Protein AF-A0A0F9UP54-F1 (afdb_monomer_lite)

Organism: NCBI:txid412755

Sequence (175 aa):
MIKMAKKQTKERKYSYNYIQFTVSNDLRKDIEEWTEKSSFTTFSDFIRNAVEEKIRRLNNSELYQSKSINQINPAIFNQLLEQSQKSNSLQEKVLEKMRIIDEMRKDLVRIRKYSIQQDLTQETETIINLLKAHKTLSQKQIIEKTNLDKDTVFQIVSTDDRIKLNMNGRFELNA

Foldseek 3Di:
DDDDDDPPPPDPPDPDDDDDDDDDPVVVVVLVVVCVVDPDPDSVRSVVVVVVVVVVCVVPVVCVPPPDPPDDPVVVVVVVVVVVVVVVVVVVVVVVVVVVVVVVVVVVVVVVVVVVVPCCVVVLVVLQVVLVVVQKAALVRSCVVSVDDSVSSVCSQVPDPQWDQDPVRIIGGDD

Structure (mmCIF, N/CA/C/O backbone):
data_AF-A0A0F9UP54-F1
#
_entry.id   AF-A0A0F9UP54-F1
#
loop_
_atom_site.group_PDB
_atom_site.id
_atom_site.type_symbol
_atom_site.label_atom_id
_atom_site.label_alt_id
_atom_site.label_comp_id
_atom_site.label_asym_id
_atom_site.label_entity_id
_atom_site.label_seq_id
_atom_site.pdbx_PDB_ins_code
_atom_site.Cartn_x
_atom_site.Cartn_y
_atom_site.Cartn_z
_atom_site.occupancy
_atom_site.B_iso_or_equiv
_atom_site.auth_seq_id
_atom_site.auth_comp_id
_atom_site.auth_asym_id
_atom_site.auth_atom_id
_atom_site.pdbx_PDB_model_num
ATOM 1 N N . MET A 1 1 ? 3.808 -54.771 -0.616 1.00 42.78 1 MET A N 1
ATOM 2 C CA . MET A 1 1 ? 2.522 -54.597 0.098 1.00 42.78 1 MET A CA 1
ATOM 3 C C . MET A 1 1 ? 2.749 -53.602 1.237 1.00 42.78 1 MET A C 1
ATOM 5 O O . MET A 1 1 ? 3.337 -53.964 2.246 1.00 42.78 1 MET A O 1
ATOM 9 N N . ILE A 1 2 ? 2.427 -52.322 1.032 1.00 41.44 2 ILE A N 1
ATOM 10 C CA . ILE A 1 2 ? 2.727 -51.244 1.992 1.00 41.44 2 ILE A CA 1
ATOM 11 C C . ILE A 1 2 ? 1.557 -51.141 2.975 1.00 41.44 2 ILE A C 1
ATOM 13 O O . ILE A 1 2 ? 0.432 -50.850 2.573 1.00 41.44 2 ILE A O 1
ATOM 17 N N . LYS A 1 3 ? 1.807 -51.415 4.260 1.00 44.16 3 LYS A N 1
ATOM 18 C CA . LYS A 1 3 ? 0.815 -51.242 5.329 1.00 44.16 3 LYS A CA 1
ATOM 19 C C . LYS A 1 3 ? 0.606 -49.746 5.572 1.00 44.16 3 LYS A C 1
ATOM 21 O O . LYS A 1 3 ? 1.478 -49.079 6.119 1.00 44.16 3 LYS A O 1
ATOM 26 N N . MET A 1 4 ? -0.551 -49.224 5.170 1.00 44.56 4 MET A N 1
ATOM 27 C CA . MET A 1 4 ? -0.975 -47.872 5.530 1.00 44.56 4 MET A CA 1
ATOM 28 C C . MET A 1 4 ? -1.304 -47.814 7.025 1.00 44.56 4 MET A C 1
ATOM 30 O O . MET A 1 4 ? -2.199 -48.509 7.510 1.00 44.56 4 MET A O 1
ATOM 34 N N . ALA A 1 5 ? -0.572 -46.979 7.760 1.00 50.22 5 ALA A N 1
ATOM 35 C CA . ALA A 1 5 ? -0.865 -46.665 9.149 1.00 50.22 5 ALA A CA 1
ATOM 36 C C . ALA A 1 5 ? -2.172 -45.859 9.229 1.00 50.22 5 ALA A C 1
ATOM 38 O O . ALA A 1 5 ? -2.273 -44.757 8.687 1.00 50.22 5 ALA A O 1
ATOM 39 N N . LYS A 1 6 ? -3.184 -46.408 9.912 1.00 48.53 6 LYS A N 1
ATOM 40 C CA . LYS A 1 6 ? -4.425 -45.693 10.230 1.00 48.53 6 LYS A CA 1
ATOM 41 C C . LYS A 1 6 ? -4.094 -44.512 11.148 1.00 48.53 6 LYS A C 1
ATOM 43 O O . LYS A 1 6 ? -3.708 -44.706 12.299 1.00 48.53 6 LYS A O 1
ATOM 48 N N . LYS A 1 7 ? -4.258 -43.289 10.638 1.00 49.16 7 LYS A N 1
ATOM 49 C CA . LYS A 1 7 ? -4.231 -42.049 11.424 1.00 49.16 7 LYS A CA 1
ATOM 50 C C . LYS A 1 7 ? -5.371 -42.113 12.447 1.00 49.16 7 LYS A C 1
ATOM 52 O O . LYS A 1 7 ? -6.534 -42.009 12.075 1.00 49.16 7 LYS A O 1
ATOM 57 N N . GLN A 1 8 ? -5.047 -42.314 13.722 1.00 50.81 8 GLN A N 1
ATOM 58 C CA . GLN A 1 8 ? -6.001 -42.115 14.811 1.00 50.81 8 GLN A CA 1
ATOM 59 C C . GLN A 1 8 ? -6.266 -40.612 14.948 1.00 50.81 8 GLN A C 1
ATOM 61 O O . GLN A 1 8 ? -5.434 -39.863 15.463 1.00 50.81 8 GLN A O 1
ATOM 66 N N . THR A 1 9 ? -7.420 -40.157 14.473 1.00 50.22 9 THR A N 1
ATOM 67 C CA . THR A 1 9 ? -7.996 -38.866 14.847 1.00 50.22 9 THR A CA 1
ATOM 68 C C . THR A 1 9 ? -8.383 -38.937 16.322 1.00 50.22 9 THR A C 1
ATOM 70 O O . THR A 1 9 ? -9.408 -39.503 16.683 1.00 50.22 9 THR A O 1
ATOM 73 N N . LYS A 1 10 ? -7.533 -38.395 17.202 1.00 56.09 10 LYS A N 1
ATOM 74 C CA . LYS A 1 10 ? -7.908 -38.117 18.592 1.00 56.09 10 LYS A CA 1
ATOM 75 C C . LYS A 1 10 ? -8.977 -37.025 18.580 1.00 56.09 10 LYS A C 1
ATOM 77 O O . LYS A 1 10 ? -8.647 -35.846 18.458 1.00 56.09 10 LYS A O 1
ATOM 82 N N . GLU A 1 11 ? -10.241 -37.413 18.695 1.00 52.34 11 GLU A N 1
ATOM 83 C CA . GLU A 1 11 ? -11.314 -36.490 19.057 1.00 52.34 11 GLU A CA 1
ATOM 84 C C . GLU A 1 11 ? -10.954 -35.841 20.399 1.00 52.34 11 GLU A C 1
ATOM 86 O O . GLU A 1 11 ? -10.783 -36.514 21.420 1.00 52.34 11 GLU A O 1
ATOM 91 N N . ARG A 1 12 ? -10.761 -34.520 20.397 1.00 52.34 12 ARG A N 1
ATOM 92 C CA . ARG A 1 12 ? -10.579 -33.754 21.629 1.00 52.34 12 ARG A CA 1
ATOM 93 C C . ARG A 1 12 ? -11.916 -33.769 22.371 1.00 52.34 12 ARG A C 1
ATOM 95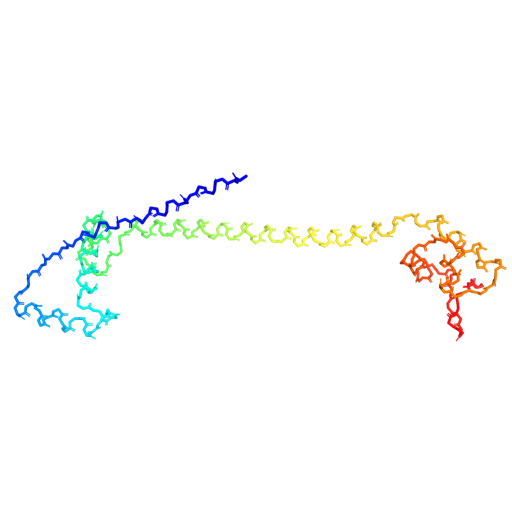 O O . ARG A 1 12 ? -12.841 -33.070 21.975 1.00 52.34 12 ARG A O 1
ATOM 102 N N . LYS A 1 13 ? -12.022 -34.563 23.440 1.00 51.72 13 LYS A N 1
ATOM 103 C CA . LYS A 1 13 ? -13.120 -34.446 24.409 1.00 51.72 13 LYS A CA 1
ATOM 104 C C . LYS A 1 13 ? -13.040 -33.061 25.053 1.00 51.72 13 LYS A C 1
ATOM 106 O O . LYS A 1 13 ? -12.154 -32.814 25.866 1.00 51.72 13 LYS A O 1
ATOM 111 N N . TYR A 1 14 ? -13.943 -32.161 24.682 1.00 54.81 14 TYR A N 1
ATOM 112 C CA . TYR A 1 14 ? -14.170 -30.930 25.431 1.00 54.81 14 TYR A CA 1
ATOM 113 C C . TYR A 1 14 ? -14.802 -31.310 26.776 1.00 54.81 14 TYR A C 1
ATOM 115 O O . TYR A 1 14 ? -15.881 -31.900 26.805 1.00 54.81 14 TYR A O 1
ATOM 123 N N . SER A 1 15 ? -14.129 -31.017 27.893 1.00 53.84 15 SER A N 1
ATOM 124 C CA . SER A 1 15 ? -14.773 -31.068 29.206 1.00 53.84 15 SER A CA 1
ATOM 125 C C . SER A 1 15 ? -15.609 -29.802 29.353 1.00 53.84 15 SER A C 1
ATOM 127 O O . SER A 1 15 ? -15.082 -28.722 29.625 1.00 53.84 15 SER A O 1
ATOM 129 N N . TYR A 1 16 ? -16.909 -29.909 29.112 1.00 56.00 16 TYR A N 1
ATOM 130 C CA . TYR A 1 16 ? -17.815 -28.810 29.396 1.00 56.00 16 TYR A CA 1
ATOM 131 C C . TYR A 1 16 ? -18.005 -28.708 30.912 1.00 56.00 16 TYR A C 1
ATOM 133 O O . TYR A 1 16 ? -18.597 -29.587 31.536 1.00 56.00 16 TYR A O 1
ATOM 141 N N . ASN A 1 17 ? -17.481 -27.635 31.501 1.00 68.44 17 ASN A N 1
ATOM 142 C CA . ASN A 1 17 ? -17.773 -27.275 32.883 1.00 68.44 17 ASN A CA 1
ATOM 143 C C . ASN A 1 17 ? -19.102 -26.518 32.888 1.00 68.44 17 ASN A C 1
ATOM 145 O O . ASN A 1 17 ? -19.157 -25.351 32.500 1.00 68.44 17 ASN A O 1
ATOM 149 N N . TYR A 1 18 ? -20.178 -27.197 33.274 1.00 70.75 18 TYR A N 1
ATOM 150 C CA . TYR A 1 18 ? -21.492 -26.578 33.409 1.00 70.75 18 TYR A CA 1
ATOM 151 C C . TYR A 1 18 ? -21.685 -26.067 34.833 1.00 70.75 18 TYR A C 1
ATOM 153 O O . TYR A 1 18 ? -21.388 -26.766 35.800 1.00 70.75 18 TYR A O 1
ATOM 161 N N . ILE A 1 19 ? -22.214 -24.853 34.950 1.00 71.00 19 ILE A N 1
ATOM 162 C CA . ILE A 1 19 ? -22.678 -24.292 36.217 1.00 71.00 19 ILE A CA 1
ATOM 163 C C . ILE A 1 19 ? -24.200 -24.300 36.161 1.00 71.00 19 ILE A C 1
ATOM 165 O O . ILE A 1 19 ? -24.797 -23.618 35.327 1.00 71.00 19 ILE A O 1
ATOM 169 N N . GLN A 1 20 ? -24.822 -25.090 37.032 1.00 80.25 20 GLN A N 1
ATOM 170 C CA . GLN A 1 20 ? -26.263 -25.061 37.235 1.00 80.25 20 GLN A CA 1
ATOM 171 C C . GLN A 1 20 ? -26.576 -24.045 38.332 1.00 80.25 20 GLN A C 1
ATOM 173 O O . GLN A 1 20 ? -25.974 -24.076 39.403 1.00 80.25 20 GLN A O 1
ATOM 178 N N . PHE A 1 21 ? -27.517 -23.149 38.064 1.00 77.88 21 PHE A N 1
ATOM 179 C CA . PHE A 1 21 ? -28.004 -22.188 39.042 1.00 77.88 21 PHE A CA 1
ATOM 180 C C . PHE A 1 21 ? -29.529 -22.215 39.064 1.00 77.88 21 PHE A C 1
ATOM 182 O O . PHE A 1 21 ? -30.179 -22.493 38.055 1.00 77.88 21 PHE A O 1
ATOM 189 N N . THR A 1 22 ? -30.087 -21.926 40.233 1.00 85.56 22 THR A N 1
ATOM 190 C CA . THR A 1 22 ? -31.529 -21.864 40.458 1.00 85.56 22 THR A CA 1
ATOM 191 C C . THR A 1 22 ? -31.865 -20.451 40.903 1.00 85.56 22 THR A C 1
ATOM 193 O O . THR A 1 22 ? -31.186 -19.896 41.764 1.00 85.56 22 THR A O 1
ATOM 196 N N . VAL A 1 23 ? -32.902 -19.868 40.311 1.00 85.94 23 VAL A N 1
ATOM 197 C CA . VAL A 1 23 ? -33.411 -18.537 40.658 1.00 85.94 23 VAL A CA 1
ATOM 198 C C . VAL A 1 23 ? -34.853 -18.652 41.132 1.00 85.94 23 VAL A C 1
ATOM 200 O O . VAL A 1 23 ? -35.576 -19.554 40.709 1.00 85.94 23 VAL A O 1
ATOM 203 N N . SER A 1 24 ? -35.271 -17.752 42.021 1.00 91.94 24 SER A N 1
ATOM 204 C CA . SER A 1 24 ? -36.681 -17.631 42.390 1.00 91.94 24 SER A CA 1
ATOM 205 C C . SER A 1 24 ? -37.511 -17.164 41.191 1.00 91.94 24 SER A C 1
ATOM 207 O O . SER A 1 24 ? -36.990 -16.542 40.263 1.00 91.94 24 SER A O 1
ATOM 209 N N . ASN A 1 25 ? -38.816 -17.448 41.209 1.00 88.88 25 ASN A N 1
ATOM 210 C CA . ASN A 1 25 ? -39.711 -17.038 40.124 1.00 88.88 25 ASN A CA 1
ATOM 211 C C . ASN A 1 25 ? -39.778 -15.514 39.956 1.00 88.88 25 ASN A C 1
ATOM 213 O O . ASN A 1 25 ? -39.895 -15.044 38.830 1.00 88.88 25 ASN A O 1
ATOM 217 N N . ASP A 1 26 ? -39.668 -14.753 41.045 1.00 90.44 26 ASP A N 1
ATOM 218 C CA . ASP A 1 26 ? -39.681 -13.289 40.983 1.00 90.44 26 ASP A CA 1
ATOM 219 C C . ASP A 1 26 ? -38.419 -12.762 40.291 1.00 90.44 26 ASP A C 1
ATOM 221 O O . ASP A 1 26 ? -38.508 -12.024 39.316 1.00 90.44 26 ASP A O 1
ATOM 225 N N . LEU A 1 27 ? -37.243 -13.258 40.692 1.00 85.19 27 LEU A N 1
ATOM 226 C CA . LEU A 1 27 ? -35.974 -12.877 40.070 1.00 85.19 27 LEU A CA 1
ATOM 227 C C . LEU A 1 27 ? -35.906 -13.312 38.601 1.00 85.19 27 LEU A C 1
ATOM 229 O O . LEU A 1 27 ? -35.313 -12.630 37.770 1.00 85.19 27 LEU A O 1
ATOM 233 N N . ARG A 1 28 ? -36.517 -14.454 38.265 1.00 87.69 28 ARG A N 1
ATOM 234 C CA . ARG A 1 28 ? -36.613 -14.923 36.882 1.00 87.69 28 ARG A CA 1
ATOM 235 C C . ARG A 1 28 ? -37.371 -13.930 36.004 1.00 87.69 28 ARG A C 1
ATOM 237 O O . ARG A 1 28 ? -36.888 -13.647 34.914 1.00 87.69 28 ARG A O 1
ATOM 244 N N . LYS A 1 29 ? -38.505 -13.401 36.479 1.00 88.31 29 LYS A N 1
ATOM 245 C CA . LYS A 1 29 ? -39.282 -12.391 35.745 1.00 88.31 29 LYS A CA 1
ATOM 246 C C . LYS A 1 29 ? -38.470 -11.124 35.520 1.00 88.31 29 LYS A C 1
ATOM 248 O O . LYS A 1 29 ? -38.436 -10.634 34.398 1.00 88.31 29 LYS A O 1
ATOM 253 N N . ASP A 1 30 ? -37.761 -10.661 36.548 1.00 86.44 30 ASP A N 1
ATOM 254 C CA . ASP A 1 30 ? -36.887 -9.495 36.418 1.00 86.44 30 ASP A CA 1
ATOM 255 C C . ASP A 1 30 ? -35.826 -9.742 35.335 1.00 86.44 30 ASP A C 1
ATOM 257 O O . ASP A 1 30 ? -35.645 -8.931 34.431 1.00 86.44 30 ASP A O 1
ATOM 261 N N . ILE A 1 31 ? -35.141 -10.890 35.375 1.00 85.00 31 ILE A N 1
ATOM 262 C CA . ILE A 1 31 ? -34.112 -11.231 34.385 1.00 85.00 31 ILE A CA 1
ATOM 263 C C . ILE A 1 31 ? -34.705 -11.339 32.973 1.00 85.00 31 ILE A C 1
ATOM 265 O O . ILE A 1 31 ? -34.076 -10.874 32.024 1.00 85.00 31 ILE A O 1
ATOM 269 N N . GLU A 1 32 ? -35.888 -11.938 32.815 1.00 85.94 32 GLU A N 1
ATOM 270 C CA . GLU A 1 32 ? -36.589 -12.018 31.527 1.00 85.94 32 GLU A CA 1
ATOM 271 C C . GLU A 1 32 ? -36.891 -10.609 30.987 1.00 85.94 32 GLU A C 1
ATOM 273 O O . GLU A 1 32 ? -36.525 -10.311 29.851 1.00 85.94 32 GLU A O 1
ATOM 278 N N . GLU A 1 33 ? -37.401 -9.699 31.822 1.00 87.44 33 GLU A N 1
ATOM 279 C CA . GLU A 1 33 ? -37.660 -8.302 31.445 1.00 87.44 33 GLU A CA 1
ATOM 280 C C . GLU A 1 33 ? -36.375 -7.558 31.027 1.00 87.44 33 GLU A C 1
ATOM 282 O O . GLU A 1 33 ? -36.359 -6.805 30.048 1.00 87.44 33 GLU A O 1
ATOM 287 N N . TRP A 1 34 ? -35.263 -7.773 31.735 1.00 84.44 34 TRP A N 1
ATOM 288 C CA . TRP A 1 34 ? -33.966 -7.193 31.364 1.00 84.44 34 TRP A CA 1
ATOM 289 C C . TRP A 1 34 ? -33.379 -7.817 30.095 1.00 84.44 34 TRP A C 1
ATOM 291 O O . TRP A 1 34 ? -32.716 -7.122 29.321 1.00 84.44 34 TRP A O 1
ATOM 301 N N . THR A 1 35 ? -33.629 -9.105 29.856 1.00 85.00 35 THR A N 1
ATOM 302 C CA . THR A 1 35 ? -33.193 -9.805 28.640 1.00 85.00 35 THR A CA 1
ATOM 303 C C . THR A 1 35 ? -33.938 -9.262 27.421 1.00 85.00 35 THR A C 1
ATOM 305 O O . THR A 1 35 ? -33.303 -8.950 26.421 1.00 85.00 35 THR A O 1
ATOM 308 N N . GLU A 1 36 ? -35.250 -9.038 27.523 1.00 82.31 36 GLU A N 1
ATOM 309 C CA . GLU A 1 36 ? -36.058 -8.447 26.444 1.00 82.31 36 GLU A CA 1
ATOM 310 C C . GLU A 1 36 ? -35.637 -7.013 26.090 1.00 82.31 36 GLU A C 1
ATOM 312 O O . GLU A 1 36 ? -35.681 -6.612 24.928 1.00 82.31 36 GLU A O 1
ATOM 317 N N . LYS A 1 37 ? -35.197 -6.232 27.083 1.00 81.38 37 LYS A N 1
ATOM 318 C CA . LYS A 1 37 ? -34.720 -4.851 26.887 1.00 81.38 37 LYS A CA 1
ATOM 319 C C . LYS A 1 37 ? -33.279 -4.756 26.379 1.00 81.38 37 LYS A C 1
ATOM 321 O O . LYS A 1 37 ? -32.794 -3.649 26.139 1.00 81.38 37 LYS A O 1
ATOM 326 N N . SER A 1 38 ? -32.568 -5.871 26.260 1.00 78.50 38 SER A N 1
ATOM 327 C CA . SER A 1 38 ? -31.149 -5.903 25.901 1.00 78.50 38 SER A CA 1
ATOM 328 C C . SER A 1 38 ? -30.911 -6.653 24.590 1.00 78.50 38 SER A C 1
ATOM 330 O O . SER A 1 38 ? -31.814 -7.226 23.995 1.00 78.50 38 SER A O 1
ATOM 332 N N . SER A 1 39 ? -29.676 -6.618 24.089 1.00 80.12 39 SER A N 1
ATOM 333 C CA . SER A 1 39 ? -29.293 -7.274 22.833 1.00 80.12 39 SER A CA 1
ATOM 334 C C . SER A 1 39 ? -28.980 -8.768 22.987 1.00 80.12 39 SER A C 1
ATOM 336 O O . SER A 1 39 ? -28.450 -9.379 22.056 1.00 80.12 39 SER A O 1
ATOM 338 N N . PHE A 1 40 ? -29.239 -9.363 24.155 1.00 79.88 40 PHE A N 1
ATOM 339 C CA . PHE A 1 40 ? -28.877 -10.753 24.415 1.00 79.88 40 PHE A CA 1
ATOM 340 C C . PHE A 1 40 ? -29.907 -11.718 23.830 1.00 79.88 40 PHE A C 1
ATOM 342 O O . PHE A 1 40 ? -31.113 -11.536 23.946 1.00 79.88 40 PHE A O 1
ATOM 349 N N . THR A 1 41 ? -29.404 -12.784 23.212 1.00 76.19 41 THR A N 1
ATOM 350 C CA . THR A 1 41 ? -30.208 -13.779 22.494 1.00 76.19 41 THR A CA 1
ATOM 351 C C . THR A 1 41 ? -30.902 -14.778 23.405 1.00 76.19 41 THR A C 1
ATOM 353 O O . THR A 1 41 ? -31.947 -15.312 23.044 1.00 76.19 41 THR A O 1
ATOM 356 N N . THR A 1 42 ? -30.320 -15.077 24.569 1.00 83.06 42 THR A N 1
ATOM 357 C CA . THR A 1 42 ? -30.877 -16.054 25.507 1.00 83.06 42 THR A CA 1
ATOM 358 C C . THR A 1 42 ? -30.706 -15.608 26.952 1.00 83.06 42 THR A C 1
ATOM 360 O O . THR A 1 42 ? -29.751 -14.913 27.305 1.00 83.06 42 THR A O 1
ATOM 363 N N . PHE A 1 43 ? -31.599 -16.096 27.813 1.00 82.69 43 PHE A N 1
ATOM 364 C CA . PHE A 1 43 ? -31.517 -15.934 29.266 1.00 82.69 43 PHE A CA 1
ATOM 365 C C . PHE A 1 43 ? -30.152 -16.379 29.821 1.00 82.69 43 PHE A C 1
ATOM 367 O O . PHE A 1 43 ? -29.560 -15.726 30.679 1.00 82.69 43 PHE A O 1
ATOM 374 N N . SER A 1 44 ? -29.607 -17.485 29.308 1.00 83.44 44 SER A N 1
ATOM 375 C CA . SER A 1 44 ? -28.297 -17.989 29.728 1.00 83.44 44 SER A CA 1
ATOM 376 C C . SER A 1 44 ? -27.147 -17.077 29.299 1.00 83.44 44 SER A C 1
ATOM 378 O O . SER A 1 44 ? -26.188 -16.926 30.055 1.00 83.44 44 SER A O 1
ATOM 380 N N . ASP A 1 45 ? -27.235 -16.454 28.122 1.00 83.50 45 ASP A N 1
ATOM 381 C CA . ASP A 1 45 ? -26.216 -15.514 27.650 1.00 83.50 45 ASP A CA 1
ATOM 382 C C . ASP A 1 45 ? -26.242 -14.211 28.447 1.00 83.50 45 ASP A C 1
ATOM 384 O O . ASP A 1 45 ? -25.180 -13.672 28.764 1.00 83.50 45 ASP A O 1
ATOM 388 N N . PHE A 1 46 ? -27.430 -13.743 28.840 1.00 86.25 46 PHE A N 1
ATOM 389 C CA . PHE A 1 46 ? -27.568 -12.611 29.754 1.00 86.25 46 PHE A CA 1
ATOM 390 C C . PHE A 1 46 ? -26.860 -12.891 31.086 1.00 86.25 46 PHE A C 1
ATOM 392 O O . PHE A 1 46 ? -26.016 -12.108 31.524 1.00 86.25 46 PHE A O 1
ATOM 399 N N . ILE A 1 47 ? -27.137 -14.044 31.706 1.00 86.25 47 ILE A N 1
ATOM 400 C CA . ILE A 1 47 ? -26.532 -14.412 32.993 1.00 86.25 47 ILE A CA 1
ATOM 401 C C . ILE A 1 47 ? -25.020 -14.596 32.877 1.00 86.25 47 ILE A C 1
ATOM 403 O O . ILE A 1 47 ? -24.286 -14.121 33.744 1.00 86.25 47 ILE A O 1
ATOM 407 N N . ARG A 1 48 ? -24.531 -15.227 31.802 1.00 85.12 48 ARG A N 1
ATOM 408 C CA . ARG A 1 48 ? -23.087 -15.386 31.579 1.00 85.12 48 ARG A CA 1
ATOM 409 C C . ARG A 1 48 ? -22.393 -14.025 31.509 1.00 85.12 48 ARG A C 1
ATOM 411 O O . ARG A 1 48 ? -21.429 -13.809 32.236 1.00 85.12 48 ARG A O 1
ATOM 418 N N . ASN A 1 49 ? -22.937 -13.093 30.727 1.00 85.12 49 ASN A N 1
ATOM 419 C CA . ASN A 1 49 ? -22.392 -11.740 30.625 1.00 85.12 49 ASN A CA 1
ATOM 420 C C . ASN A 1 49 ? -22.476 -10.976 31.949 1.00 85.12 49 ASN A C 1
ATOM 422 O O . ASN A 1 49 ? -21.526 -10.293 32.319 1.00 85.12 49 ASN A O 1
ATOM 426 N N . ALA A 1 50 ? -23.572 -11.106 32.700 1.00 86.62 50 ALA A N 1
ATOM 427 C CA . ALA A 1 50 ? -23.705 -10.461 34.003 1.00 86.62 50 ALA A CA 1
ATOM 428 C C . ALA A 1 50 ? -22.647 -10.960 35.005 1.00 86.62 50 ALA A C 1
ATOM 430 O O . ALA A 1 50 ? -22.065 -10.165 35.749 1.00 86.62 50 ALA A O 1
ATOM 431 N N . VAL A 1 51 ? -22.363 -12.267 35.004 1.00 86.25 51 VAL A N 1
ATOM 432 C CA . VAL A 1 51 ? -21.310 -12.871 35.832 1.00 86.25 51 VAL A CA 1
ATOM 433 C C . VAL A 1 51 ? -19.925 -12.411 35.378 1.00 86.25 51 VAL A C 1
ATOM 435 O O . VAL A 1 51 ? -19.132 -11.976 36.212 1.00 86.25 51 VAL A O 1
ATOM 438 N N . GLU A 1 52 ? -19.635 -12.451 34.077 1.00 87.06 52 GLU A N 1
ATOM 439 C CA . GLU A 1 52 ? -18.359 -11.986 33.519 1.00 87.06 52 GLU A CA 1
ATOM 440 C C . GLU A 1 52 ? -18.112 -10.509 33.830 1.00 87.06 52 GLU A C 1
ATOM 442 O O . GLU A 1 52 ? -17.029 -10.139 34.281 1.00 87.06 52 GLU A O 1
ATOM 447 N N . GLU A 1 53 ? -19.134 -9.669 33.689 1.00 82.62 53 GLU A N 1
ATOM 448 C CA . GLU A 1 53 ? -19.067 -8.247 34.005 1.00 82.62 53 GLU A CA 1
ATOM 449 C C . GLU A 1 53 ? -18.841 -8.015 35.504 1.00 82.62 53 GLU A C 1
ATOM 451 O O . GLU A 1 53 ? -18.043 -7.158 35.895 1.00 82.62 53 GLU A O 1
ATOM 456 N N . LYS A 1 54 ? -19.483 -8.809 36.371 1.00 86.00 54 LYS A N 1
ATOM 457 C CA . LYS A 1 54 ? -19.248 -8.748 37.818 1.00 86.00 54 LYS A CA 1
ATOM 458 C C . LYS A 1 54 ? -17.814 -9.143 38.168 1.00 86.00 54 LYS A C 1
ATOM 460 O O . LYS A 1 54 ? -17.183 -8.436 38.953 1.00 86.00 54 LYS A O 1
ATOM 465 N N . ILE A 1 55 ? -17.288 -10.216 37.574 1.00 84.31 55 ILE A N 1
ATOM 466 C CA . ILE A 1 55 ? -15.893 -10.648 37.749 1.00 84.31 55 ILE A CA 1
ATOM 467 C C . ILE A 1 55 ? -14.938 -9.565 37.235 1.00 84.31 55 ILE A C 1
ATOM 469 O O . ILE A 1 55 ? -13.998 -9.197 37.935 1.00 84.31 55 ILE A O 1
ATOM 473 N N . ARG A 1 56 ? -15.207 -8.985 36.059 1.00 79.88 56 ARG A N 1
ATOM 474 C CA . ARG A 1 56 ? -14.403 -7.899 35.480 1.00 79.88 56 ARG A CA 1
ATOM 475 C C . ARG A 1 56 ? -14.328 -6.694 36.414 1.00 79.88 56 ARG A C 1
ATOM 477 O O . ARG A 1 56 ? -13.243 -6.149 36.603 1.00 79.88 56 ARG A O 1
ATOM 484 N N . ARG A 1 57 ? -15.452 -6.304 37.025 1.00 80.38 57 ARG A N 1
ATOM 485 C CA . ARG A 1 57 ? -15.514 -5.198 37.996 1.00 80.38 57 ARG A CA 1
ATOM 486 C C . ARG A 1 57 ? -14.790 -5.507 39.302 1.00 80.38 57 ARG A C 1
ATOM 488 O O . ARG A 1 57 ? -14.195 -4.604 39.875 1.00 80.38 57 ARG A O 1
ATOM 495 N N . LEU A 1 58 ? -14.839 -6.754 39.772 1.00 80.75 58 LEU A N 1
ATOM 496 C CA . LEU A 1 58 ? -14.079 -7.182 40.951 1.00 80.75 58 LEU A CA 1
ATOM 497 C C . LEU A 1 58 ? -12.570 -7.165 40.679 1.00 80.75 58 LEU A C 1
ATOM 499 O O . LEU A 1 58 ? -11.815 -6.683 41.516 1.00 80.75 58 LEU A O 1
ATOM 503 N N . ASN A 1 59 ? -12.147 -7.629 39.501 1.00 78.62 59 ASN A N 1
ATOM 504 C CA . ASN A 1 59 ? -10.735 -7.689 39.123 1.00 78.62 59 ASN A CA 1
ATOM 505 C C . ASN A 1 59 ? -10.122 -6.316 38.820 1.00 78.62 59 ASN A C 1
ATOM 507 O O . ASN A 1 59 ? -8.924 -6.151 38.998 1.00 78.62 59 ASN A O 1
ATOM 511 N N . ASN A 1 60 ? -10.923 -5.350 38.361 1.00 77.06 60 ASN A N 1
ATOM 512 C CA . ASN A 1 60 ? -10.467 -4.000 38.005 1.00 77.06 60 ASN A CA 1
ATOM 513 C C . ASN A 1 60 ? -11.177 -2.950 38.867 1.00 77.06 60 ASN A C 1
ATOM 515 O O . ASN A 1 60 ? -11.796 -2.011 38.360 1.00 77.06 60 ASN A O 1
ATOM 519 N N . SER A 1 61 ? -11.178 -3.160 40.182 1.00 71.19 61 SER A N 1
ATOM 520 C CA . SER A 1 61 ? -12.006 -2.384 41.107 1.00 71.19 61 SER A CA 1
ATOM 521 C C . SER A 1 61 ? -11.705 -0.878 41.070 1.00 71.19 61 SER A C 1
ATOM 523 O O . SER A 1 61 ? -12.627 -0.068 41.167 1.00 71.19 61 SER A O 1
ATOM 525 N N . GLU A 1 62 ? -10.453 -0.489 40.817 1.00 67.44 62 GLU A N 1
ATOM 526 C CA . GLU A 1 62 ? -10.012 0.900 40.661 1.00 67.44 62 GLU A CA 1
ATOM 527 C C . GLU A 1 62 ? -10.675 1.650 39.494 1.00 67.44 62 GLU A C 1
ATOM 529 O O . GLU A 1 62 ? -10.791 2.876 39.543 1.00 67.44 62 GLU A O 1
ATOM 534 N N . LEU A 1 63 ? -11.149 0.935 38.466 1.00 64.25 63 LEU A N 1
ATOM 535 C CA . LEU A 1 63 ? -11.835 1.533 37.315 1.00 64.25 63 LEU A CA 1
ATOM 536 C C . LEU A 1 63 ? -13.317 1.819 37.600 1.00 64.25 63 LEU A C 1
ATOM 538 O O . LEU A 1 63 ? -13.910 2.680 36.956 1.00 64.25 63 LEU A O 1
ATOM 542 N N . TYR A 1 64 ? -13.920 1.101 38.554 1.00 63.22 64 TYR A N 1
ATOM 543 C CA . TYR A 1 64 ? -15.370 1.107 38.795 1.00 63.22 64 TYR A CA 1
ATOM 544 C C . TYR A 1 64 ? -15.769 1.605 40.194 1.00 63.22 64 TYR A C 1
ATOM 546 O O . TYR A 1 64 ? -16.957 1.714 40.492 1.00 63.22 64 TYR A O 1
ATOM 554 N N . GLN A 1 65 ? -14.803 1.953 41.050 1.00 61.50 65 GLN A N 1
ATOM 555 C CA . GLN A 1 65 ? -15.022 2.590 42.357 1.00 61.50 65 GLN A CA 1
ATOM 556 C C . GLN A 1 65 ? -15.338 4.099 42.273 1.00 61.50 65 GLN A C 1
ATOM 558 O O . GLN A 1 65 ? -15.226 4.820 43.268 1.00 61.50 65 GLN A O 1
ATOM 563 N N . SER A 1 66 ? -15.773 4.614 41.120 1.00 53.81 66 SER A N 1
ATOM 564 C CA . SER A 1 66 ? -16.257 5.991 41.015 1.00 53.81 66 SER A CA 1
ATOM 565 C C . SER A 1 66 ? -17.593 6.118 41.758 1.00 53.81 66 SER A C 1
ATOM 567 O O . SER A 1 66 ? -18.656 5.810 41.221 1.00 53.81 66 SER A O 1
ATOM 569 N N . LYS A 1 67 ? -17.558 6.599 43.007 1.00 53.81 67 LYS A N 1
ATOM 570 C CA . LYS A 1 67 ? -18.748 6.905 43.833 1.00 53.81 67 LYS A CA 1
ATOM 571 C C . LYS A 1 67 ? -19.641 8.024 43.259 1.00 53.81 67 LYS A C 1
ATOM 573 O O . LYS A 1 67 ? -20.602 8.428 43.903 1.00 53.81 67 LYS A O 1
ATOM 578 N N . SER A 1 68 ? -19.348 8.532 42.065 1.00 53.31 68 SER A N 1
ATOM 579 C CA . SER A 1 68 ? -20.134 9.540 41.362 1.00 53.31 68 SER A CA 1
ATOM 580 C C . SER A 1 68 ? -20.029 9.312 39.857 1.00 53.31 68 SER A C 1
ATOM 582 O O . SER A 1 68 ? -18.928 9.162 39.330 1.00 53.31 68 SER A O 1
ATOM 584 N N . ILE A 1 69 ? -21.174 9.349 39.171 1.00 55.03 69 ILE A N 1
ATOM 585 C CA . ILE A 1 69 ? -21.321 9.309 37.703 1.00 55.03 69 ILE A CA 1
ATOM 586 C C . ILE A 1 69 ? -20.505 10.416 36.993 1.00 55.03 69 I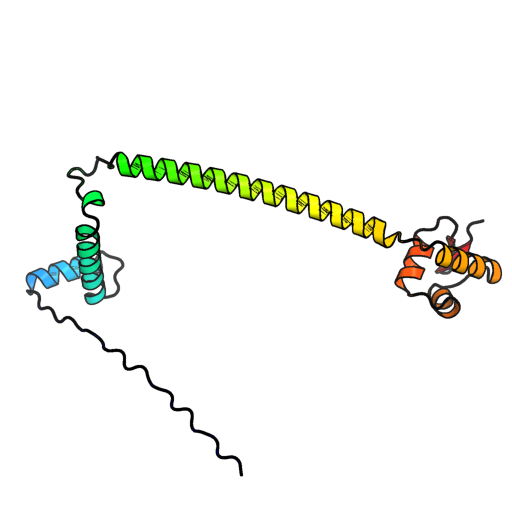LE A C 1
ATOM 588 O O . ILE A 1 69 ? -20.258 10.317 35.797 1.00 55.03 69 ILE A O 1
ATOM 592 N N . ASN A 1 70 ? -20.012 11.424 37.728 1.00 53.50 70 ASN A N 1
ATOM 593 C CA . ASN A 1 70 ? -19.341 12.607 37.181 1.00 53.50 70 ASN A CA 1
ATOM 594 C C . ASN A 1 70 ? -17.839 12.727 37.505 1.00 53.50 70 ASN A C 1
ATOM 596 O O . ASN A 1 70 ? -17.262 13.787 37.274 1.00 53.50 70 ASN A O 1
ATOM 600 N N . GLN A 1 71 ? -17.178 11.700 38.048 1.00 59.19 71 GLN A N 1
ATOM 601 C CA . GLN A 1 71 ? -15.739 11.775 38.348 1.00 59.19 71 GLN A CA 1
ATOM 602 C C . GLN A 1 71 ? -14.959 10.725 37.561 1.00 59.19 71 GLN A C 1
ATOM 604 O O . GLN A 1 71 ? -14.746 9.605 38.020 1.00 59.19 71 GLN A O 1
ATOM 609 N N . ILE A 1 72 ? -14.508 11.111 36.364 1.00 59.59 72 ILE A N 1
ATOM 610 C CA . ILE A 1 72 ? -13.451 10.384 35.658 1.00 59.59 72 ILE A CA 1
ATOM 611 C C . ILE A 1 72 ? -12.209 10.425 36.550 1.00 59.59 72 ILE A C 1
ATOM 613 O O . ILE A 1 72 ? -11.767 11.501 36.954 1.00 59.59 72 ILE A O 1
ATOM 617 N N . ASN A 1 73 ? -11.656 9.255 36.874 1.00 68.44 73 ASN A N 1
ATOM 618 C CA . ASN A 1 73 ? -10.424 9.158 37.645 1.00 68.44 73 ASN A CA 1
ATOM 619 C C . ASN A 1 73 ? -9.298 9.892 36.882 1.00 68.44 73 ASN A C 1
ATOM 621 O O . ASN A 1 73 ? -8.960 9.480 35.766 1.00 68.44 73 ASN A O 1
ATOM 625 N N . PRO A 1 74 ? -8.705 10.959 37.448 1.00 72.44 74 PRO A N 1
ATOM 626 C CA . PRO A 1 74 ? -7.715 11.778 36.752 1.00 72.44 74 PRO A CA 1
ATOM 627 C C . PRO A 1 74 ? -6.468 10.984 36.334 1.00 72.44 74 PRO A C 1
ATOM 629 O O . PRO A 1 74 ? -5.839 11.324 35.335 1.00 72.44 74 PRO A O 1
ATOM 632 N N . ALA A 1 75 ? -6.144 9.881 37.019 1.00 76.12 75 ALA A N 1
ATOM 633 C CA . ALA A 1 75 ? -5.049 8.998 36.618 1.00 76.12 75 ALA A CA 1
ATOM 634 C C . ALA A 1 75 ? -5.334 8.276 35.288 1.00 76.12 75 ALA A C 1
ATOM 636 O O . ALA A 1 75 ? -4.449 8.171 34.442 1.00 76.12 75 ALA A O 1
ATOM 637 N N . ILE A 1 76 ? -6.579 7.837 35.070 1.00 75.94 76 ILE A N 1
ATOM 638 C CA . ILE A 1 76 ? -7.003 7.184 33.820 1.00 75.94 76 ILE A CA 1
ATOM 639 C C . ILE A 1 76 ? -7.005 8.198 32.676 1.00 75.94 76 ILE A C 1
ATOM 641 O O . ILE A 1 76 ? -6.563 7.893 31.571 1.00 75.94 76 ILE A O 1
ATOM 645 N N . PHE A 1 77 ? -7.470 9.420 32.944 1.00 76.94 77 PHE A N 1
ATOM 646 C CA . PHE A 1 77 ? -7.458 10.494 31.954 1.00 76.94 77 PHE A CA 1
ATOM 647 C C . PHE A 1 77 ? -6.032 10.834 31.503 1.00 76.94 77 PHE A C 1
ATOM 649 O O . PHE A 1 77 ? -5.775 10.918 30.305 1.00 76.94 77 PHE A O 1
ATOM 656 N N . ASN A 1 78 ? -5.090 10.943 32.444 1.00 81.81 78 ASN A N 1
ATOM 657 C CA . ASN A 1 78 ? -3.683 11.187 32.125 1.00 81.81 78 ASN A CA 1
ATOM 658 C C . ASN A 1 78 ? -3.069 10.036 31.311 1.00 81.81 78 ASN A C 1
ATOM 660 O O . ASN A 1 78 ? -2.383 10.292 30.325 1.00 81.81 78 ASN A O 1
ATOM 664 N N . GLN A 1 79 ? -3.376 8.778 31.647 1.00 82.94 79 GLN A N 1
ATOM 665 C CA . GLN A 1 79 ? -2.928 7.621 30.861 1.00 82.94 79 GLN A CA 1
ATOM 666 C C . GLN A 1 79 ? -3.496 7.619 29.435 1.00 82.94 79 GLN A C 1
ATOM 668 O O . GLN A 1 79 ? -2.772 7.330 28.482 1.00 82.94 79 GLN A O 1
ATOM 673 N N . LEU A 1 80 ? -4.774 7.972 29.262 1.00 82.19 80 LEU A N 1
ATOM 674 C CA . LEU A 1 80 ? -5.388 8.136 27.941 1.00 82.19 80 LEU A CA 1
ATOM 675 C C . LEU A 1 80 ? -4.716 9.253 27.140 1.00 82.19 80 LEU A C 1
ATOM 677 O O . LEU A 1 80 ? -4.482 9.096 25.940 1.00 82.19 80 LEU A O 1
ATOM 681 N N . LEU A 1 81 ? -4.378 10.363 27.798 1.00 86.12 81 LEU A N 1
ATOM 682 C CA . LEU A 1 81 ? -3.697 11.489 27.171 1.00 86.12 81 LEU A CA 1
ATOM 683 C C . LEU A 1 81 ? -2.293 11.091 26.686 1.00 86.12 81 LEU A C 1
ATOM 685 O O . LEU A 1 81 ? -1.947 11.350 25.534 1.00 86.12 81 LEU A O 1
ATOM 689 N N . GLU A 1 82 ? -1.518 10.395 27.522 1.00 90.00 82 GLU A N 1
ATOM 690 C CA . GLU A 1 82 ? -0.192 9.870 27.164 1.00 90.00 82 GLU A CA 1
ATOM 691 C C . GLU A 1 82 ? -0.264 8.858 26.013 1.00 90.00 82 GLU A C 1
ATOM 693 O O . GLU A 1 82 ? 0.528 8.917 25.067 1.00 90.00 82 GLU A O 1
ATOM 698 N N . GLN A 1 83 ? -1.237 7.940 26.047 1.00 87.06 83 GLN A N 1
ATOM 699 C CA . GLN A 1 83 ? -1.439 6.977 24.963 1.00 87.06 83 GLN A CA 1
ATOM 700 C C . GLN A 1 83 ? -1.834 7.662 23.651 1.00 87.06 83 GLN A C 1
ATOM 702 O O . GLN A 1 83 ? -1.313 7.296 22.596 1.00 87.06 83 GLN A O 1
ATOM 707 N N . SER A 1 84 ? -2.695 8.678 23.711 1.00 88.00 84 SER A N 1
ATOM 708 C CA . SER A 1 84 ? -3.093 9.479 22.549 1.00 88.00 84 SER A CA 1
ATOM 709 C C . SER A 1 84 ? -1.896 10.207 21.928 1.00 88.00 84 SER A C 1
ATOM 711 O O . SER A 1 84 ? -1.652 10.100 20.726 1.00 88.00 84 SER A O 1
ATOM 713 N N . GLN A 1 85 ? -1.061 10.853 22.748 1.00 91.69 85 GLN A N 1
ATOM 714 C CA . GLN A 1 85 ? 0.164 11.513 22.282 1.00 91.69 85 GLN A CA 1
ATOM 715 C C . GLN A 1 85 ? 1.142 10.527 21.631 1.00 91.69 85 GLN A C 1
ATOM 717 O O . GLN A 1 85 ? 1.693 10.800 20.561 1.00 91.69 85 GLN A O 1
ATOM 722 N N . LYS A 1 86 ? 1.324 9.345 22.233 1.00 92.62 86 LYS A N 1
ATOM 723 C CA . LYS A 1 86 ? 2.168 8.285 21.667 1.00 92.62 86 LYS A CA 1
ATOM 724 C C . LYS A 1 86 ? 1.619 7.760 20.338 1.00 92.62 86 LYS A C 1
ATOM 726 O O . LYS A 1 86 ? 2.399 7.493 19.423 1.00 92.62 86 LYS A O 1
ATOM 731 N N . SER A 1 87 ? 0.298 7.634 20.219 1.00 90.50 87 SER A N 1
ATOM 732 C CA . SER A 1 87 ? -0.371 7.235 18.979 1.00 90.50 87 SER A CA 1
ATOM 733 C C . SER A 1 87 ? -0.144 8.258 17.864 1.00 90.50 87 SER A C 1
ATOM 735 O O . SER A 1 87 ? 0.259 7.879 16.765 1.00 90.50 87 SER A O 1
ATOM 737 N N . ASN A 1 88 ? -0.300 9.551 18.157 1.00 89.94 88 ASN A N 1
ATOM 738 C CA . ASN A 1 88 ? -0.072 10.625 17.184 1.00 89.94 88 ASN A CA 1
ATOM 739 C C . ASN A 1 88 ? 1.385 10.647 16.695 1.00 89.94 88 ASN A C 1
ATOM 741 O O . ASN A 1 88 ? 1.638 10.680 15.493 1.00 89.94 88 ASN A O 1
ATOM 745 N N . SER A 1 89 ? 2.345 10.509 17.615 1.00 90.94 89 SER A N 1
ATOM 746 C CA . SER A 1 89 ? 3.773 10.386 17.290 1.00 90.94 89 SER A CA 1
ATOM 747 C C . SER A 1 89 ? 4.071 9.208 16.351 1.00 90.94 89 SER A C 1
ATOM 749 O O . SER A 1 89 ? 4.886 9.315 15.430 1.00 90.94 89 SER A O 1
ATOM 751 N N . LEU A 1 90 ? 3.432 8.058 16.580 1.00 89.56 90 LEU A N 1
ATOM 752 C CA . LEU A 1 90 ? 3.578 6.895 15.706 1.00 89.56 90 LEU A CA 1
ATOM 753 C C . LEU A 1 90 ? 2.975 7.155 14.325 1.00 89.56 90 LEU A C 1
ATOM 755 O O . LEU A 1 90 ? 3.581 6.774 13.324 1.00 89.56 90 LEU A O 1
ATOM 759 N N . GLN A 1 91 ? 1.826 7.824 14.264 1.00 90.31 91 GLN A N 1
ATOM 760 C CA . GLN A 1 91 ? 1.156 8.154 13.013 1.00 90.31 91 GLN A CA 1
ATOM 761 C C . GLN A 1 91 ? 1.995 9.105 12.146 1.00 90.31 91 GLN A C 1
ATOM 763 O O . GLN A 1 91 ? 2.163 8.844 10.955 1.00 90.31 91 GLN A O 1
ATOM 768 N N . GLU A 1 92 ? 2.614 10.130 12.738 1.00 92.50 92 GLU A N 1
ATOM 769 C CA . GLU A 1 92 ? 3.556 11.018 12.038 1.00 92.50 92 GLU A CA 1
ATOM 770 C C . GLU A 1 92 ? 4.752 10.248 11.459 1.00 92.50 92 GLU A C 1
ATOM 772 O O . GLU A 1 92 ? 5.105 10.417 10.292 1.00 92.50 92 GLU A O 1
ATOM 777 N N . LYS A 1 93 ? 5.336 9.320 12.231 1.00 91.44 93 LYS A N 1
ATOM 778 C CA . LYS A 1 93 ? 6.443 8.473 11.750 1.00 91.44 93 LYS A CA 1
ATOM 779 C C . LYS A 1 93 ? 6.033 7.550 10.603 1.00 91.44 93 LYS A C 1
ATOM 781 O O . LYS A 1 93 ? 6.858 7.253 9.739 1.00 91.44 93 LYS A O 1
ATOM 786 N N . VAL A 1 94 ? 4.795 7.057 10.596 1.00 92.25 94 VAL A N 1
ATOM 787 C CA . VAL A 1 94 ? 4.269 6.236 9.493 1.00 92.25 94 VAL A CA 1
ATOM 788 C C . VAL A 1 94 ? 4.105 7.077 8.230 1.00 92.25 94 VAL A C 1
ATOM 790 O O . VAL A 1 94 ? 4.531 6.636 7.163 1.00 92.25 94 VAL A O 1
ATOM 793 N N . LEU A 1 95 ? 3.555 8.287 8.352 1.00 92.31 95 LEU A N 1
ATOM 794 C CA . LEU A 1 95 ? 3.407 9.217 7.232 1.00 92.31 95 LEU A CA 1
ATOM 795 C C . LEU A 1 95 ? 4.763 9.585 6.617 1.00 92.31 95 LEU A C 1
ATOM 797 O O . LEU A 1 95 ? 4.911 9.544 5.397 1.00 92.31 95 LEU A O 1
ATOM 801 N N . GLU A 1 96 ? 5.778 9.840 7.445 1.00 94.25 96 GLU A N 1
ATOM 802 C CA . GLU A 1 96 ? 7.130 10.127 6.954 1.00 94.25 96 GLU A CA 1
ATOM 803 C C . GLU A 1 96 ? 7.731 8.933 6.197 1.00 94.25 96 GLU A C 1
ATOM 805 O O . GLU A 1 96 ? 8.275 9.080 5.103 1.00 94.25 96 GLU A O 1
ATOM 810 N N . LYS A 1 97 ? 7.560 7.710 6.716 1.00 89.81 97 LYS A N 1
ATOM 811 C CA . LYS A 1 97 ? 7.999 6.498 6.007 1.00 89.81 97 LYS A CA 1
ATOM 812 C C . LYS A 1 97 ? 7.286 6.311 4.671 1.00 89.81 97 LYS A C 1
ATOM 814 O O . LYS A 1 97 ? 7.922 5.888 3.709 1.00 89.81 97 LYS A O 1
ATOM 819 N N . MET A 1 98 ? 5.991 6.615 4.595 1.00 90.44 98 MET A N 1
ATOM 820 C CA . MET A 1 98 ? 5.244 6.565 3.334 1.00 90.44 98 MET A CA 1
ATOM 821 C C . MET A 1 98 ? 5.803 7.561 2.313 1.00 90.44 98 MET A C 1
ATOM 823 O O . MET A 1 98 ? 6.025 7.186 1.163 1.00 90.44 98 MET A O 1
ATOM 827 N N . ARG A 1 99 ? 6.120 8.787 2.746 1.00 92.75 99 ARG A N 1
ATOM 828 C CA . ARG A 1 99 ? 6.737 9.820 1.901 1.00 92.75 99 ARG A CA 1
ATOM 829 C C . ARG A 1 99 ? 8.076 9.357 1.318 1.00 92.75 99 ARG A C 1
ATOM 831 O O . ARG A 1 99 ? 8.285 9.470 0.112 1.00 92.75 99 ARG A O 1
ATOM 838 N N . ILE A 1 100 ? 8.938 8.770 2.151 1.00 90.94 100 ILE A N 1
ATOM 839 C CA . ILE A 1 100 ? 10.233 8.209 1.729 1.00 90.94 100 ILE A CA 1
ATOM 840 C C . ILE A 1 100 ? 10.037 7.082 0.705 1.00 90.94 100 ILE A C 1
ATOM 842 O O . ILE A 1 100 ? 10.726 7.043 -0.312 1.00 90.94 100 ILE A O 1
ATOM 846 N N . ILE A 1 101 ? 9.083 6.173 0.935 1.00 89.94 101 ILE A N 1
ATOM 847 C CA . ILE A 1 101 ? 8.788 5.074 -0.000 1.00 89.94 101 ILE A CA 1
ATOM 848 C C . ILE A 1 101 ? 8.353 5.614 -1.368 1.00 89.94 101 ILE A C 1
ATOM 850 O O . ILE A 1 101 ? 8.774 5.084 -2.399 1.00 89.94 101 ILE A O 1
ATOM 854 N N . ASP A 1 102 ? 7.534 6.662 -1.398 1.00 91.75 102 ASP A N 1
ATOM 855 C CA . ASP A 1 102 ? 7.096 7.274 -2.652 1.00 91.75 102 ASP A CA 1
ATOM 856 C C . ASP A 1 102 ? 8.238 7.984 -3.391 1.00 91.75 102 ASP A C 1
ATOM 858 O O . ASP A 1 102 ? 8.322 7.889 -4.619 1.00 91.75 102 ASP A O 1
ATOM 862 N N . GLU A 1 103 ? 9.150 8.646 -2.675 1.00 90.75 103 GLU A N 1
ATOM 863 C CA . GLU A 1 103 ? 10.379 9.199 -3.262 1.00 90.75 103 GLU A CA 1
ATOM 864 C C . GLU A 1 103 ? 11.265 8.083 -3.843 1.00 90.75 103 GLU A C 1
ATOM 866 O O . GLU A 1 103 ? 11.624 8.139 -5.021 1.00 90.75 103 GLU A O 1
ATOM 871 N N . MET A 1 104 ? 11.497 6.997 -3.097 1.00 87.12 104 MET A N 1
ATOM 872 C CA . MET A 1 104 ? 12.256 5.837 -3.583 1.00 87.12 104 MET A CA 1
ATOM 873 C C . MET A 1 104 ? 11.626 5.198 -4.825 1.00 87.12 104 MET A C 1
ATOM 875 O O . MET A 1 104 ? 12.334 4.788 -5.743 1.00 87.12 104 MET A O 1
ATOM 879 N N . ARG A 1 105 ? 10.292 5.111 -4.894 1.00 88.12 105 ARG A N 1
ATOM 880 C CA . ARG A 1 105 ? 9.592 4.599 -6.083 1.00 88.12 105 ARG A CA 1
ATOM 881 C C . ARG A 1 105 ? 9.827 5.480 -7.303 1.00 88.12 105 ARG A C 1
ATOM 883 O O . ARG A 1 105 ? 10.068 4.952 -8.388 1.00 88.12 105 ARG A O 1
ATOM 890 N N . LYS A 1 106 ? 9.774 6.805 -7.139 1.00 89.12 106 LYS A N 1
ATOM 891 C CA . LYS A 1 106 ? 10.076 7.752 -8.224 1.00 89.12 106 LYS A CA 1
ATOM 892 C C . LYS A 1 106 ? 11.515 7.588 -8.706 1.00 89.12 106 LYS A C 1
ATOM 894 O O . LYS A 1 106 ? 11.745 7.547 -9.915 1.00 89.12 106 LYS A O 1
ATOM 899 N N . ASP A 1 107 ? 12.456 7.427 -7.784 1.00 83.25 107 ASP A N 1
ATOM 900 C CA . ASP A 1 107 ? 13.859 7.219 -8.130 1.00 83.25 107 ASP A CA 1
ATOM 901 C C . ASP A 1 107 ? 14.096 5.866 -8.801 1.00 83.25 107 ASP A C 1
ATOM 903 O O . ASP A 1 107 ? 14.811 5.809 -9.794 1.00 83.25 107 ASP A O 1
ATOM 907 N N . LEU A 1 108 ? 13.420 4.793 -8.384 1.00 79.94 108 LEU A N 1
ATOM 908 C CA . LEU A 1 108 ? 13.474 3.504 -9.081 1.00 79.94 108 LEU A CA 1
ATOM 909 C C . LEU A 1 108 ? 12.924 3.584 -10.509 1.00 79.94 108 LEU A C 1
ATOM 911 O O . LEU A 1 108 ? 13.488 2.972 -11.414 1.00 79.94 108 LEU A O 1
ATOM 915 N N . VAL A 1 109 ? 11.854 4.350 -10.746 1.00 81.38 109 VAL A N 1
ATOM 916 C CA . VAL A 1 109 ? 11.342 4.589 -12.107 1.00 81.38 109 VAL A CA 1
ATOM 917 C C . VAL A 1 109 ? 12.369 5.349 -12.947 1.00 81.38 109 VAL A C 1
ATOM 919 O O . VAL A 1 109 ? 12.590 4.991 -14.105 1.00 81.38 109 VAL A O 1
ATOM 922 N N . ARG A 1 110 ? 13.037 6.357 -12.371 1.00 76.12 110 ARG A N 1
ATOM 923 C CA . ARG A 1 110 ? 14.133 7.073 -13.041 1.00 76.12 110 ARG A CA 1
ATOM 924 C C . ARG A 1 110 ? 15.300 6.139 -13.341 1.00 76.12 110 ARG A C 1
ATOM 926 O O . ARG A 1 110 ? 15.707 6.060 -14.493 1.00 76.12 110 ARG A O 1
ATOM 933 N N . ILE A 1 111 ? 15.785 5.386 -12.355 1.00 72.50 111 ILE A N 1
ATOM 934 C CA . ILE A 1 111 ? 16.868 4.408 -12.517 1.00 72.50 111 ILE A CA 1
ATOM 935 C C . ILE A 1 111 ? 16.498 3.383 -13.581 1.00 72.50 111 ILE A C 1
ATOM 937 O O . ILE A 1 111 ? 17.324 3.092 -14.428 1.00 72.50 111 ILE A O 1
ATOM 941 N N . ARG A 1 112 ? 15.260 2.880 -13.619 1.00 70.94 112 ARG A N 1
ATOM 942 C CA . ARG A 1 112 ? 14.807 1.971 -14.679 1.00 70.94 112 ARG A CA 1
ATOM 943 C C . ARG A 1 112 ? 14.845 2.637 -16.054 1.00 70.94 112 ARG A C 1
ATOM 945 O O . ARG A 1 112 ? 15.301 2.015 -17.005 1.00 70.94 112 ARG A O 1
ATOM 952 N N . LYS A 1 113 ? 14.415 3.897 -16.164 1.00 65.38 113 LYS A N 1
ATOM 953 C CA . LYS A 1 113 ? 14.487 4.669 -17.415 1.00 65.38 113 LYS A CA 1
ATOM 954 C C . LYS A 1 113 ? 15.937 4.852 -17.889 1.00 65.38 113 LYS A C 1
ATOM 956 O O . LYS A 1 113 ? 16.194 4.673 -19.072 1.00 65.38 113 LYS A O 1
ATOM 961 N N . TYR A 1 114 ? 16.869 5.140 -16.979 1.00 61.78 114 TYR A N 1
ATOM 962 C CA . TYR A 1 114 ? 18.302 5.272 -17.282 1.00 61.78 114 TYR A CA 1
ATOM 963 C C . TYR A 1 114 ? 19.009 3.918 -17.474 1.00 61.78 114 TYR A C 1
ATOM 965 O O . TYR A 1 114 ? 19.920 3.808 -18.279 1.00 61.78 114 TYR A O 1
ATOM 973 N N . SER A 1 115 ? 18.570 2.858 -16.799 1.00 54.25 115 SER A N 1
ATOM 974 C CA . SER A 1 115 ? 19.110 1.500 -16.942 1.00 54.25 115 SER A CA 1
ATOM 975 C C . SER A 1 115 ? 18.661 0.837 -18.242 1.00 54.25 115 SER A C 1
ATOM 977 O O . SER A 1 115 ? 19.371 -0.019 -18.745 1.00 54.25 115 SER A O 1
ATOM 979 N N . ILE A 1 116 ? 17.511 1.225 -18.802 1.00 54.38 116 ILE A N 1
ATOM 980 C CA . ILE A 1 116 ? 17.102 0.857 -20.168 1.00 54.38 116 ILE A CA 1
ATOM 981 C C . ILE A 1 116 ? 17.931 1.635 -21.213 1.00 54.38 116 ILE A C 1
ATOM 983 O O . ILE A 1 116 ? 18.048 1.200 -22.353 1.00 54.38 116 ILE A O 1
ATOM 987 N N . GLN A 1 117 ? 18.575 2.741 -20.823 1.00 53.69 117 GLN A N 1
ATOM 988 C CA . GLN A 1 117 ? 19.634 3.399 -21.601 1.00 53.69 117 GLN A CA 1
ATOM 989 C C . GLN A 1 117 ? 21.021 2.785 -21.328 1.00 53.69 117 GLN A C 1
ATOM 991 O O . GLN A 1 117 ? 22.032 3.455 -21.529 1.00 53.69 117 GLN A O 1
ATOM 996 N N . GLN A 1 118 ? 21.091 1.529 -20.863 1.00 57.41 118 GLN A N 1
ATOM 997 C CA . GLN A 1 118 ? 22.327 0.750 -20.917 1.00 57.41 118 GLN A CA 1
ATOM 998 C C . GLN A 1 118 ? 22.792 0.671 -22.373 1.00 57.41 118 GLN A C 1
ATOM 1000 O O . GLN A 1 118 ? 22.204 -0.042 -23.173 1.00 57.41 118 GLN A O 1
ATOM 1005 N N . ASP A 1 119 ? 23.797 1.487 -22.674 1.00 65.06 119 ASP A N 1
ATOM 1006 C CA . ASP A 1 119 ? 24.776 1.451 -23.761 1.00 65.06 119 ASP A CA 1
ATOM 1007 C C . ASP A 1 119 ? 24.444 0.565 -24.981 1.00 65.06 119 ASP A C 1
ATOM 1009 O O . ASP A 1 119 ? 25.243 -0.271 -25.392 1.00 65.06 119 ASP A O 1
ATOM 1013 N N . LEU A 1 120 ? 23.294 0.799 -25.628 1.00 76.25 120 LEU A N 1
ATOM 1014 C CA . LEU A 1 120 ? 22.926 0.183 -26.914 1.00 76.25 120 LEU A CA 1
ATOM 1015 C C . LEU A 1 120 ? 23.764 0.730 -28.081 1.00 76.25 120 LEU A C 1
ATOM 1017 O O . LEU A 1 120 ? 23.333 0.719 -29.233 1.00 76.25 120 LEU A O 1
ATOM 1021 N N . THR A 1 121 ? 24.931 1.304 -27.802 1.00 79.19 121 THR A N 1
ATOM 1022 C CA . THR A 1 121 ? 25.748 2.032 -28.768 1.00 79.19 121 THR A CA 1
ATOM 1023 C C . THR A 1 121 ? 26.235 1.090 -29.871 1.00 79.19 121 THR A C 1
ATOM 1025 O O . THR A 1 121 ? 26.158 1.438 -31.049 1.00 79.19 121 THR A O 1
ATOM 1028 N N . GLN A 1 122 ? 26.632 -0.140 -29.521 1.00 83.62 122 GLN A N 1
ATOM 1029 C CA . GLN A 1 122 ? 27.074 -1.151 -30.491 1.00 83.62 122 GLN A CA 1
ATOM 1030 C C . GLN A 1 122 ? 25.921 -1.652 -31.370 1.00 83.62 122 GLN A C 1
ATOM 1032 O O . GLN A 1 122 ? 26.047 -1.759 -32.593 1.00 83.62 122 GLN A O 1
ATOM 1037 N N . GLU A 1 123 ? 24.769 -1.923 -30.767 1.00 88.31 123 GLU A N 1
ATOM 1038 C CA . GLU A 1 123 ? 23.553 -2.356 -31.447 1.00 88.31 123 GLU A CA 1
ATOM 1039 C C . GLU A 1 123 ? 23.018 -1.253 -32.368 1.00 88.31 123 GLU A C 1
ATOM 1041 O O . GLU A 1 123 ? 22.600 -1.522 -33.496 1.00 88.31 123 GLU A O 1
ATOM 1046 N N . THR A 1 124 ? 23.104 0.001 -31.923 1.00 89.00 124 THR A N 1
ATOM 1047 C CA . THR A 1 124 ? 22.720 1.185 -32.694 1.00 89.00 124 THR A CA 1
ATOM 1048 C C . THR A 1 124 ? 23.604 1.346 -33.923 1.00 89.00 124 THR A C 1
ATOM 1050 O O . THR A 1 124 ? 23.089 1.481 -35.035 1.00 89.00 124 THR A O 1
ATOM 1053 N N . GLU A 1 125 ? 24.929 1.255 -33.772 1.00 89.81 125 GLU A N 1
ATOM 1054 C CA . GLU A 1 125 ? 25.844 1.277 -34.918 1.00 89.81 125 GLU A CA 1
ATOM 1055 C C . GLU A 1 125 ? 25.588 0.115 -35.886 1.00 89.81 125 GLU A C 1
ATOM 1057 O O . GLU A 1 125 ? 25.613 0.303 -37.104 1.00 89.81 125 GLU A O 1
ATOM 1062 N N . THR A 1 126 ? 25.275 -1.072 -35.362 1.00 90.62 126 THR A N 1
ATOM 1063 C CA . THR A 1 126 ? 24.950 -2.256 -36.169 1.00 90.62 126 THR A CA 1
ATOM 1064 C C . THR A 1 126 ? 23.710 -2.016 -37.032 1.00 90.62 126 THR A C 1
ATOM 1066 O O . THR A 1 126 ? 23.744 -2.256 -38.242 1.00 90.62 126 THR A O 1
ATOM 1069 N N . ILE A 1 127 ? 22.629 -1.487 -36.449 1.00 91.69 127 ILE A N 1
ATOM 1070 C CA . ILE A 1 127 ? 21.396 -1.164 -37.183 1.00 91.69 127 ILE A CA 1
ATOM 1071 C C . ILE A 1 127 ? 21.646 -0.046 -38.204 1.00 91.69 127 ILE A C 1
ATOM 1073 O O . ILE A 1 127 ? 21.175 -0.136 -39.339 1.00 91.69 127 ILE A O 1
ATOM 1077 N N . ILE A 1 128 ? 22.428 0.977 -37.857 1.00 92.31 128 ILE A N 1
ATOM 1078 C CA . ILE A 1 128 ? 22.764 2.064 -38.784 1.00 92.31 128 ILE A CA 1
ATOM 1079 C C . ILE A 1 128 ? 23.569 1.545 -39.973 1.00 92.31 128 ILE A C 1
ATOM 1081 O O . ILE A 1 128 ? 23.234 1.854 -41.115 1.00 92.31 128 ILE A O 1
ATOM 1085 N N . ASN A 1 129 ? 24.599 0.732 -39.740 1.00 92.81 129 ASN A N 1
ATOM 1086 C CA . ASN A 1 129 ? 25.397 0.137 -40.812 1.00 92.81 129 ASN A CA 1
ATOM 1087 C C . ASN A 1 129 ? 24.541 -0.766 -41.711 1.00 92.81 129 ASN A C 1
ATOM 1089 O O . ASN A 1 129 ? 24.681 -0.738 -42.936 1.00 92.81 129 ASN A O 1
ATOM 1093 N N . LEU A 1 130 ? 23.586 -1.493 -41.125 1.00 93.88 130 LEU A N 1
ATOM 1094 C CA . LEU A 1 130 ? 22.620 -2.292 -41.871 1.00 93.88 130 LEU A CA 1
ATOM 1095 C C . LEU A 1 130 ? 21.718 -1.427 -42.770 1.00 93.88 130 LEU A C 1
ATOM 1097 O O . LEU A 1 130 ? 21.497 -1.761 -43.938 1.00 93.88 130 LEU A O 1
ATOM 1101 N N . LEU A 1 131 ? 21.220 -0.300 -42.255 1.00 93.00 131 LEU A N 1
ATOM 1102 C CA . LEU A 1 131 ? 20.395 0.636 -43.021 1.00 93.00 131 LEU A CA 1
ATOM 1103 C C . LEU A 1 131 ? 21.203 1.382 -44.095 1.00 93.00 131 LEU A C 1
ATOM 1105 O O . LEU A 1 131 ? 20.675 1.600 -45.186 1.00 93.00 131 LEU A O 1
ATOM 1109 N N . LYS A 1 132 ? 22.492 1.680 -43.864 1.00 91.69 132 LYS A N 1
ATOM 1110 C CA . LYS A 1 132 ? 23.399 2.201 -44.907 1.00 91.69 132 LYS A CA 1
ATOM 1111 C C . LYS A 1 132 ? 23.517 1.228 -46.084 1.00 91.69 132 LYS A C 1
ATOM 1113 O O . LYS A 1 132 ? 23.478 1.659 -47.233 1.00 91.69 132 LYS A O 1
ATOM 1118 N N . ALA A 1 133 ? 23.626 -0.075 -45.811 1.00 91.12 133 ALA A N 1
ATOM 1119 C CA . ALA A 1 133 ? 23.780 -1.097 -46.848 1.00 91.12 133 ALA A CA 1
ATOM 1120 C C . ALA A 1 133 ? 22.486 -1.357 -47.643 1.00 91.12 133 ALA A C 1
ATOM 1122 O O . ALA A 1 133 ? 22.529 -1.557 -48.856 1.00 91.12 133 ALA A O 1
ATOM 1123 N N . HIS A 1 134 ? 21.327 -1.360 -46.976 1.00 89.81 134 HIS A N 1
ATOM 1124 C CA . HIS A 1 134 ? 20.054 -1.783 -47.577 1.00 89.81 134 HIS A CA 1
ATOM 1125 C C . HIS A 1 134 ? 19.085 -0.643 -47.926 1.00 89.81 134 HIS A C 1
ATOM 1127 O O . HIS A 1 134 ? 18.050 -0.904 -48.545 1.00 89.81 134 HIS A O 1
ATOM 1133 N N . LYS A 1 135 ? 19.410 0.606 -47.570 1.00 87.44 135 LYS A N 1
ATOM 1134 C CA . LYS A 1 135 ? 18.600 1.831 -47.719 1.00 87.44 135 LYS A CA 1
ATOM 1135 C C . LYS A 1 135 ? 17.299 1.839 -46.909 1.00 87.44 135 LYS A C 1
ATOM 1137 O O . LYS A 1 135 ? 17.077 2.784 -46.163 1.00 87.44 135 LYS A O 1
ATOM 1142 N N . THR A 1 136 ? 16.453 0.810 -47.029 1.00 92.94 136 THR A N 1
ATOM 1143 C CA . THR A 1 136 ? 15.178 0.706 -46.294 1.00 92.94 136 THR A CA 1
ATOM 1144 C C . THR A 1 136 ? 14.899 -0.719 -45.799 1.00 92.94 136 THR A C 1
ATOM 1146 O O . THR A 1 136 ? 14.977 -1.690 -46.560 1.00 92.94 136 THR A O 1
ATOM 1149 N N . LEU A 1 137 ? 14.496 -0.881 -44.538 1.00 94.25 137 LEU A N 1
ATOM 1150 C CA . LEU A 1 137 ? 14.170 -2.185 -43.942 1.00 94.25 137 LEU A CA 1
ATOM 1151 C C . LEU A 1 137 ? 12.943 -2.102 -43.032 1.00 94.25 137 LEU A C 1
ATOM 1153 O O . LEU A 1 137 ? 12.700 -1.096 -42.380 1.00 94.25 137 LEU A O 1
ATOM 1157 N N . SER A 1 138 ? 12.149 -3.169 -42.984 1.00 93.56 138 SER A N 1
ATOM 1158 C CA . SER A 1 138 ? 11.108 -3.316 -41.955 1.00 93.56 138 SER A CA 1
ATOM 1159 C C . SER A 1 138 ? 11.716 -3.770 -40.624 1.00 93.56 138 SER A C 1
ATOM 1161 O O . SER A 1 138 ? 12.776 -4.396 -40.612 1.00 93.56 138 SER A O 1
ATOM 1163 N N . GLN A 1 139 ? 11.021 -3.536 -39.505 1.00 91.50 139 GLN A N 1
ATOM 1164 C CA . GLN A 1 139 ? 11.481 -3.979 -38.179 1.00 91.50 139 GLN A CA 1
ATOM 1165 C C . GLN A 1 139 ? 11.804 -5.481 -38.146 1.00 91.50 139 GLN A C 1
ATOM 1167 O O . GLN A 1 139 ? 12.833 -5.885 -37.614 1.00 91.50 139 GLN A O 1
ATOM 1172 N N . LYS A 1 140 ? 10.953 -6.305 -38.772 1.00 93.25 140 LYS A N 1
ATOM 1173 C CA . LYS A 1 140 ? 11.134 -7.760 -38.844 1.00 93.25 140 LYS A CA 1
ATOM 1174 C C . LYS A 1 140 ? 12.434 -8.141 -39.557 1.00 93.25 140 LYS A C 1
ATOM 1176 O O . LYS A 1 140 ? 13.164 -8.995 -39.075 1.00 93.25 140 LYS A O 1
ATOM 1181 N N . GLN A 1 141 ? 12.754 -7.465 -40.660 1.00 93.25 141 GLN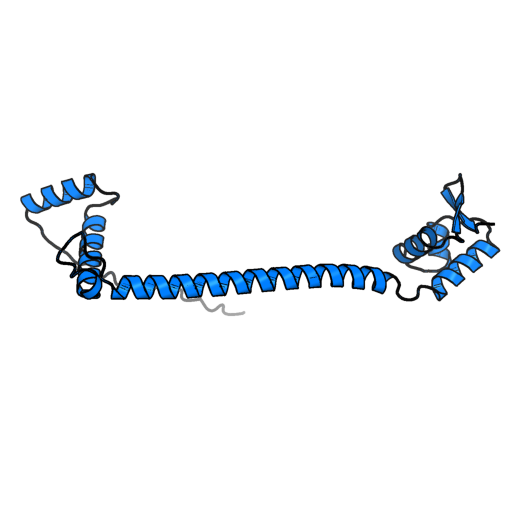 A N 1
ATOM 1182 C CA . GLN A 1 141 ? 13.990 -7.713 -41.407 1.00 93.25 141 GLN A CA 1
ATOM 1183 C C . GLN A 1 141 ? 15.237 -7.263 -40.645 1.00 93.25 141 GLN A C 1
ATOM 1185 O O . GLN A 1 141 ? 16.292 -7.863 -40.820 1.00 93.25 141 GLN A O 1
ATOM 1190 N N . ILE A 1 142 ? 15.134 -6.210 -39.828 1.00 92.94 142 ILE A N 1
ATOM 1191 C CA . ILE A 1 142 ? 16.236 -5.772 -38.966 1.00 92.94 142 ILE A CA 1
ATOM 1192 C C . ILE A 1 142 ? 16.502 -6.849 -37.912 1.00 92.94 142 ILE A C 1
ATOM 1194 O O . ILE A 1 142 ? 17.629 -7.317 -37.831 1.00 92.94 142 ILE A O 1
ATOM 1198 N N . ILE A 1 143 ? 15.463 -7.322 -37.211 1.00 94.00 143 ILE A N 1
ATOM 1199 C CA . ILE A 1 143 ? 15.554 -8.406 -36.214 1.00 94.00 143 ILE A CA 1
ATOM 1200 C C . ILE A 1 143 ? 16.197 -9.664 -36.817 1.00 94.00 143 ILE A C 1
ATOM 1202 O O . ILE A 1 143 ? 17.157 -10.192 -36.268 1.00 94.00 143 ILE A O 1
ATOM 1206 N N . GLU A 1 144 ? 15.716 -10.115 -37.979 1.00 93.88 144 GLU A N 1
ATOM 1207 C CA . GLU A 1 144 ? 16.241 -11.313 -38.653 1.00 93.88 144 GLU A CA 1
ATOM 1208 C C . GLU A 1 144 ? 17.715 -11.175 -39.066 1.00 93.88 144 GLU A C 1
ATOM 1210 O O . GLU A 1 144 ? 18.437 -12.169 -39.111 1.00 93.88 144 GLU A O 1
ATOM 1215 N N . LYS A 1 145 ? 18.173 -9.957 -39.384 1.00 91.56 145 LYS A N 1
ATOM 1216 C CA . LYS A 1 145 ? 19.536 -9.701 -39.874 1.00 91.56 145 LYS A CA 1
ATOM 1217 C C . LYS A 1 145 ? 20.535 -9.367 -38.769 1.00 91.56 145 LYS A C 1
ATOM 1219 O O . LYS A 1 145 ? 21.717 -9.633 -38.957 1.00 91.56 145 LYS A O 1
ATOM 1224 N N . THR A 1 146 ? 20.093 -8.778 -37.660 1.00 89.75 146 THR A N 1
ATOM 1225 C CA . THR A 1 146 ? 20.963 -8.417 -36.528 1.00 89.75 146 THR A CA 1
ATOM 1226 C C . THR A 1 146 ? 20.901 -9.421 -35.383 1.00 89.75 146 THR A C 1
ATOM 1228 O O . THR A 1 146 ? 21.765 -9.381 -34.512 1.00 89.75 146 THR A O 1
ATOM 1231 N N . ASN A 1 147 ? 19.907 -10.319 -35.378 1.00 90.69 147 ASN A N 1
ATOM 1232 C CA . ASN A 1 147 ? 19.622 -11.247 -34.280 1.00 90.69 147 ASN A CA 1
ATOM 1233 C C . ASN A 1 147 ? 19.430 -10.537 -32.921 1.00 90.69 147 ASN A C 1
ATOM 1235 O O . ASN A 1 147 ? 19.696 -11.107 -31.864 1.00 90.69 147 ASN A O 1
ATOM 1239 N N . LEU A 1 148 ? 18.993 -9.275 -32.957 1.00 88.50 148 LEU A N 1
ATOM 1240 C CA . LEU A 1 148 ? 18.655 -8.489 -31.774 1.00 88.50 148 LEU A CA 1
ATOM 1241 C C . LEU A 1 148 ? 17.213 -8.753 -31.355 1.00 88.50 148 LEU A C 1
ATOM 1243 O O . LEU A 1 148 ? 16.351 -9.030 -32.192 1.00 88.50 148 LEU A O 1
ATOM 1247 N N . ASP A 1 149 ? 16.943 -8.608 -30.060 1.00 86.31 149 ASP A N 1
ATOM 1248 C CA . ASP A 1 149 ? 15.586 -8.740 -29.550 1.00 86.31 149 ASP A CA 1
ATOM 1249 C C . ASP A 1 149 ? 14.657 -7.650 -30.111 1.00 86.31 149 ASP A C 1
ATOM 1251 O O . ASP A 1 149 ? 15.071 -6.527 -30.427 1.00 86.31 149 ASP A O 1
ATOM 1255 N N . LYS A 1 150 ? 13.372 -7.991 -30.236 1.00 86.00 150 LYS A N 1
ATOM 1256 C CA . LYS A 1 150 ? 12.354 -7.101 -30.799 1.00 86.00 150 LYS A CA 1
ATOM 1257 C C . LYS A 1 150 ? 12.280 -5.776 -30.046 1.00 86.00 150 LYS A C 1
ATOM 1259 O O . LYS A 1 150 ? 12.132 -4.737 -30.698 1.00 86.00 150 LYS A O 1
ATOM 1264 N N . ASP A 1 151 ? 12.380 -5.814 -28.720 1.00 84.56 151 ASP A N 1
ATOM 1265 C CA . ASP A 1 151 ? 12.244 -4.627 -27.880 1.00 84.56 151 ASP A CA 1
ATOM 1266 C C . ASP A 1 151 ? 13.473 -3.719 -28.018 1.00 84.56 151 ASP A C 1
ATOM 1268 O O . ASP A 1 151 ? 13.323 -2.504 -28.145 1.00 84.56 151 ASP A O 1
ATOM 1272 N N . THR A 1 152 ? 14.672 -4.298 -28.136 1.00 85.19 152 THR A N 1
ATOM 1273 C CA . THR A 1 152 ? 15.916 -3.565 -28.423 1.00 85.19 152 THR A CA 1
ATOM 1274 C C . THR A 1 152 ? 15.865 -2.874 -29.782 1.00 85.19 152 THR A C 1
ATOM 1276 O O . THR A 1 152 ? 16.158 -1.682 -29.885 1.00 85.19 152 THR A O 1
ATOM 1279 N N . VAL A 1 153 ? 15.444 -3.589 -30.834 1.00 88.25 153 VAL A N 1
ATOM 1280 C CA . VAL A 1 153 ? 15.305 -2.995 -32.173 1.00 88.25 153 VAL A CA 1
ATOM 1281 C C . VAL A 1 153 ? 14.269 -1.878 -32.151 1.00 88.25 153 VAL A C 1
ATOM 1283 O O . VAL A 1 153 ? 14.536 -0.810 -32.693 1.00 88.25 153 VAL A O 1
ATOM 1286 N N . PHE A 1 154 ? 13.111 -2.104 -31.518 1.00 89.00 154 PHE A N 1
ATOM 1287 C CA . PHE A 1 154 ? 12.062 -1.090 -31.399 1.00 89.00 154 PHE A CA 1
ATOM 1288 C C . PHE A 1 154 ? 12.564 0.163 -30.685 1.00 89.00 154 PHE A C 1
ATOM 1290 O O . PHE A 1 154 ? 12.310 1.270 -31.155 1.00 89.00 154 PHE A O 1
ATOM 1297 N N . GLN A 1 155 ? 13.287 -0.013 -29.579 1.00 87.19 155 GLN A N 1
ATOM 1298 C CA . GLN A 1 155 ? 13.862 1.085 -28.821 1.00 87.19 155 GLN A CA 1
ATOM 1299 C C . GLN A 1 155 ? 14.799 1.909 -29.707 1.00 87.19 155 GLN A C 1
ATOM 1301 O O . GLN A 1 155 ? 14.542 3.092 -29.893 1.00 87.19 155 GLN A O 1
ATOM 1306 N N . ILE A 1 156 ? 15.797 1.283 -30.338 1.00 88.38 156 ILE A N 1
ATOM 1307 C CA . ILE A 1 156 ? 16.800 1.981 -31.159 1.00 88.38 156 ILE A CA 1
ATOM 1308 C C . ILE A 1 156 ? 16.152 2.752 -32.314 1.00 88.38 156 ILE A C 1
ATOM 1310 O O . ILE 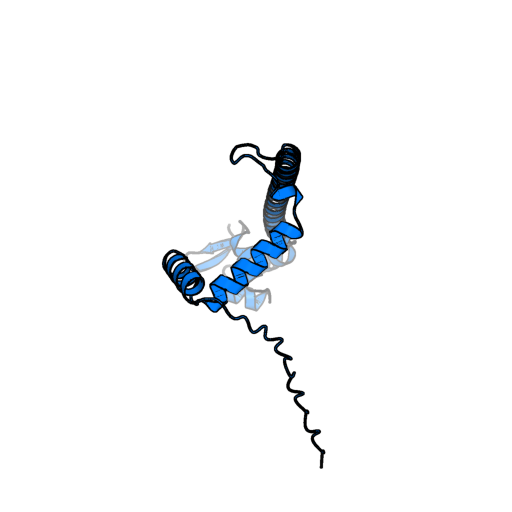A 1 156 ? 16.402 3.946 -32.467 1.00 88.38 156 ILE A O 1
ATOM 1314 N N . VAL A 1 157 ? 15.287 2.106 -33.107 1.00 88.81 157 VAL A N 1
ATOM 1315 C CA . VAL A 1 157 ? 14.668 2.757 -34.280 1.00 88.81 157 VAL A CA 1
ATOM 1316 C C . VAL A 1 157 ? 13.658 3.844 -33.909 1.00 88.81 157 VAL A C 1
ATOM 1318 O O . VAL A 1 157 ? 13.302 4.643 -34.769 1.00 88.81 157 VAL A O 1
ATOM 1321 N N . SER A 1 158 ? 13.181 3.863 -32.660 1.00 85.31 158 SER A N 1
ATOM 1322 C CA . SER A 1 158 ? 12.233 4.870 -32.168 1.00 85.31 158 SER A CA 1
ATOM 1323 C C . SER A 1 158 ? 12.907 6.021 -31.422 1.00 85.31 158 SER A C 1
ATOM 1325 O O . SER A 1 158 ? 12.283 7.066 -31.256 1.00 85.31 158 SER A O 1
ATOM 1327 N N . THR A 1 159 ? 14.135 5.833 -30.925 1.00 84.06 159 THR A N 1
ATOM 1328 C CA . THR A 1 159 ? 14.842 6.840 -30.116 1.00 84.06 159 THR A CA 1
ATOM 1329 C C . THR A 1 159 ? 16.023 7.502 -30.820 1.00 84.06 159 THR A C 1
ATOM 1331 O O . THR A 1 159 ? 16.476 8.532 -30.335 1.00 84.06 159 THR A O 1
ATOM 1334 N N . ASP A 1 160 ? 16.555 6.931 -31.905 1.00 85.56 160 ASP A N 1
ATOM 1335 C CA . ASP A 1 160 ? 17.685 7.517 -32.639 1.00 85.56 160 ASP A CA 1
ATOM 1336 C C . ASP A 1 160 ? 17.212 8.448 -33.768 1.00 85.56 160 ASP A C 1
ATOM 1338 O O . ASP A 1 160 ? 16.611 8.001 -34.745 1.00 85.56 160 ASP A O 1
ATOM 1342 N N . ASP A 1 161 ? 17.545 9.738 -33.667 1.00 85.69 161 ASP A N 1
ATOM 1343 C CA . ASP A 1 161 ? 17.144 10.789 -34.619 1.00 85.69 161 ASP A CA 1
ATOM 1344 C C . ASP A 1 161 ? 17.685 10.587 -36.051 1.00 85.69 161 ASP A C 1
ATOM 1346 O O . ASP A 1 161 ? 17.219 11.216 -37.010 1.00 85.69 161 ASP A O 1
ATOM 1350 N N . ARG A 1 162 ? 18.680 9.706 -36.223 1.00 89.94 162 ARG A N 1
ATOM 1351 C CA . ARG A 1 162 ? 19.246 9.349 -37.532 1.00 89.94 162 ARG A CA 1
ATOM 1352 C C . ARG A 1 162 ? 18.397 8.320 -38.268 1.00 89.94 162 ARG A C 1
ATOM 1354 O O . ARG A 1 162 ? 18.686 8.050 -39.430 1.00 89.94 162 ARG A O 1
ATOM 1361 N N . ILE A 1 163 ? 17.389 7.724 -37.634 1.00 91.88 163 ILE A N 1
ATOM 1362 C CA . ILE A 1 163 ? 16.513 6.717 -38.237 1.00 91.88 163 ILE A CA 1
ATOM 1363 C C . ILE A 1 163 ? 15.103 7.299 -38.336 1.00 91.88 163 ILE A C 1
ATOM 1365 O O . ILE A 1 163 ? 14.566 7.838 -37.375 1.00 91.88 163 ILE A O 1
ATOM 1369 N N . LYS A 1 164 ? 14.473 7.180 -39.506 1.00 92.56 164 LYS A N 1
ATOM 1370 C CA . LYS A 1 164 ? 13.094 7.629 -39.730 1.00 92.56 164 LYS A CA 1
ATOM 1371 C C . LYS A 1 164 ? 12.246 6.549 -40.378 1.00 92.56 164 LYS A C 1
ATOM 1373 O O . LYS A 1 164 ? 12.753 5.658 -41.059 1.00 92.56 164 LYS A O 1
ATOM 1378 N N . LEU A 1 165 ? 10.936 6.660 -40.189 1.00 92.12 165 LEU A N 1
ATOM 1379 C CA . LEU A 1 165 ? 9.946 5.818 -40.850 1.00 92.12 165 LEU A CA 1
ATOM 1380 C C . LEU A 1 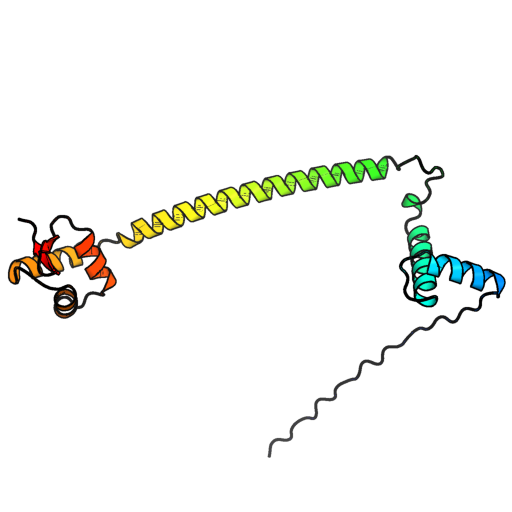165 ? 9.484 6.490 -42.149 1.00 92.12 165 LEU A C 1
ATOM 1382 O O . LEU A 1 165 ? 9.047 7.640 -42.134 1.00 92.12 165 LEU A O 1
ATOM 1386 N N . ASN A 1 166 ? 9.557 5.778 -43.270 1.00 90.38 166 ASN A N 1
ATOM 1387 C CA . ASN A 1 166 ? 9.045 6.263 -44.548 1.00 90.38 166 ASN A CA 1
ATOM 1388 C C . ASN A 1 166 ? 7.543 5.981 -44.724 1.00 90.38 166 ASN A C 1
ATOM 1390 O O . ASN A 1 166 ? 6.925 5.252 -43.947 1.00 90.38 166 ASN A O 1
ATOM 1394 N N . MET A 1 167 ? 6.955 6.527 -45.794 1.00 86.44 167 MET A N 1
ATOM 1395 C CA . MET A 1 167 ? 5.521 6.384 -46.100 1.00 86.44 167 MET A CA 1
ATOM 1396 C C . MET A 1 167 ? 5.061 4.930 -46.298 1.00 86.44 167 MET A C 1
ATOM 1398 O O . MET A 1 167 ? 3.878 4.641 -46.156 1.00 86.44 167 MET A O 1
ATOM 1402 N N . ASN A 1 168 ? 5.986 4.006 -46.575 1.00 86.06 168 ASN A N 1
ATOM 1403 C CA . ASN A 1 168 ? 5.701 2.580 -46.741 1.00 86.06 168 ASN A CA 1
ATOM 1404 C C . ASN A 1 168 ? 5.829 1.789 -45.425 1.00 86.06 168 ASN A C 1
ATOM 1406 O O . ASN A 1 168 ? 5.832 0.558 -45.450 1.00 86.06 168 ASN A O 1
ATOM 1410 N N . GLY A 1 169 ? 5.994 2.469 -44.284 1.00 85.88 169 GLY A N 1
ATOM 1411 C CA . GLY A 1 169 ? 6.156 1.830 -42.978 1.00 85.88 169 GLY A CA 1
ATOM 1412 C C . GLY A 1 169 ? 7.495 1.103 -42.810 1.00 85.88 169 GLY A C 1
ATOM 1413 O O . GLY A 1 169 ? 7.584 0.147 -42.039 1.00 85.88 169 GLY A O 1
ATOM 1414 N N . ARG A 1 170 ? 8.535 1.514 -43.548 1.00 91.75 170 ARG A N 1
ATOM 1415 C CA . ARG A 1 170 ? 9.895 0.957 -43.460 1.00 91.75 170 ARG A CA 1
ATOM 1416 C C . ARG A 1 170 ? 10.856 1.994 -42.889 1.00 91.75 170 ARG A C 1
ATOM 1418 O O . ARG A 1 170 ? 10.700 3.186 -43.133 1.00 91.75 170 ARG A O 1
ATOM 1425 N N . PHE A 1 171 ? 11.849 1.530 -42.144 1.00 94.00 171 PHE A N 1
ATOM 1426 C CA . PHE A 1 171 ? 12.882 2.368 -41.551 1.00 94.00 171 PHE A CA 1
ATOM 1427 C C . PHE A 1 171 ? 13.997 2.641 -42.553 1.00 94.00 171 PHE A C 1
ATOM 1429 O O . PHE A 1 171 ? 14.422 1.739 -43.280 1.00 94.00 171 PHE A O 1
ATOM 1436 N N . GLU A 1 172 ? 14.473 3.878 -42.573 1.00 93.50 172 GLU A N 1
ATOM 1437 C CA . GLU A 1 172 ? 15.575 4.362 -43.399 1.00 93.50 172 GLU A CA 1
ATOM 1438 C C . GLU A 1 172 ? 16.397 5.394 -42.625 1.00 93.50 172 GLU A C 1
ATOM 1440 O O . GLU A 1 172 ? 15.939 5.926 -41.612 1.00 93.50 172 GLU A O 1
ATOM 1445 N N . LEU A 1 173 ? 17.618 5.674 -43.082 1.00 92.00 173 LEU A N 1
ATOM 1446 C CA . LEU A 1 173 ? 18.420 6.729 -42.467 1.00 92.00 173 LEU A CA 1
ATOM 1447 C C . LEU A 1 173 ? 17.880 8.101 -42.862 1.00 92.00 173 LEU A C 1
ATOM 1449 O O . LEU A 1 173 ? 17.520 8.346 -44.017 1.00 92.00 173 LEU A O 1
ATOM 1453 N N . ASN A 1 174 ? 17.821 8.994 -41.884 1.00 86.75 174 ASN A N 1
ATOM 1454 C CA . ASN A 1 174 ? 17.545 10.394 -42.108 1.00 86.75 174 ASN A CA 1
ATOM 1455 C C . ASN A 1 174 ? 18.739 11.009 -42.853 1.00 86.75 174 ASN A C 1
ATOM 1457 O O . ASN A 1 174 ? 19.889 10.743 -42.497 1.00 86.75 174 ASN A O 1
ATOM 1461 N N . ALA A 1 175 ? 18.449 11.732 -43.933 1.00 63.09 175 ALA A N 1
ATOM 1462 C CA . ALA A 1 175 ? 19.457 12.329 -44.806 1.00 63.09 175 ALA A CA 1
ATOM 1463 C C . ALA A 1 175 ? 19.951 13.654 -44.225 1.00 63.09 175 ALA A C 1
ATOM 1465 O O . ALA A 1 175 ? 19.094 14.385 -43.675 1.00 63.09 175 ALA A O 1
#

Radius of gyration: 39.68 Å; chains: 1; bounding box: 67×67×92 Å

pLDDT: mean 79.94, std 13.97, range [41.44, 94.25]

Secondary structure (DSSP, 8-state):
------------------------HHHHHHHHHHHHTSS-SSHHHHHHHHHHHHHHHHHTHHHH--SSTT---HHHHHHHHHHHHHHHHHHHHHHHHHHHHHHHHHHHHHHHHH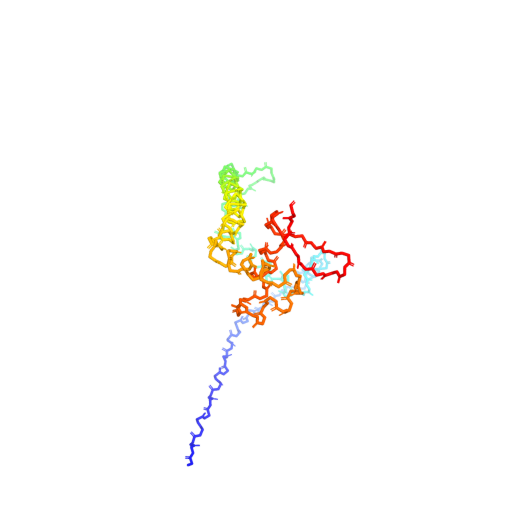HTTS-THHHHHHHHHHHHHHSEE-HHHHHHHH---HHHHHHHHHH-TTEEE-TTS-EEE--